Protein AF-A0A9R1WZG8-F1 (afdb_monomer_lite)

Secondary structure (DSSP, 8-state):
-----GGGGT--HHHHHHHHHHHHHH-GGGHHHHHHHHHT-SS--HHHHHHHHHHHTTSS--HHHHHHHHHHHHTTPPPPHHHHHHHHHHHHHHT-HHHHHHHHHHHHHTTGGGSHHHHHHHHHHHHHTT-GGG-

Organism: Lactuca sativa (NCBI:txid4236)

Radius of gyration: 17.38 Å; chains: 1; bounding box: 58×24×48 Å

Foldseek 3Di:
DDPDDPCPQVPPLQNQLVVLLVCCQVPVVCVVVSVVSNVPRPDRDLSSLVSSLVSVLVPPCLPVLVVSVVVCVVVVHQNDPVSLLSQLVSLLVVLDPVSLVVSVVSCVVNVVCVPPSNVVSNCSSCVSNVRNVVD

Structure (mmCIF, N/CA/C/O backbone):
data_AF-A0A9R1WZG8-F1
#
_entry.id   AF-A0A9R1WZG8-F1
#
loop_
_atom_site.group_PDB
_atom_site.id
_atom_site.type_symbol
_atom_site.label_atom_id
_atom_site.label_alt_id
_atom_site.label_comp_id
_atom_site.label_asym_id
_atom_site.label_entity_id
_atom_site.label_seq_id
_atom_site.pdbx_PDB_ins_code
_atom_site.Cartn_x
_atom_site.Cartn_y
_atom_site.Cartn_z
_atom_site.occupancy
_atom_site.B_iso_or_equiv
_atom_site.auth_seq_id
_atom_site.auth_comp_id
_atom_site.auth_asym_id
_atom_site.auth_atom_id
_atom_site.pdbx_PDB_model_num
ATOM 1 N N . MET A 1 1 ? 38.594 -4.268 -34.196 1.00 38.56 1 MET A N 1
ATOM 2 C CA . MET A 1 1 ? 38.274 -4.066 -32.765 1.00 38.56 1 MET A CA 1
ATOM 3 C C . MET A 1 1 ? 37.204 -2.985 -32.652 1.00 38.56 1 MET A C 1
ATOM 5 O O . MET A 1 1 ? 37.536 -1.809 -32.661 1.00 38.56 1 MET A O 1
ATOM 9 N N . TYR 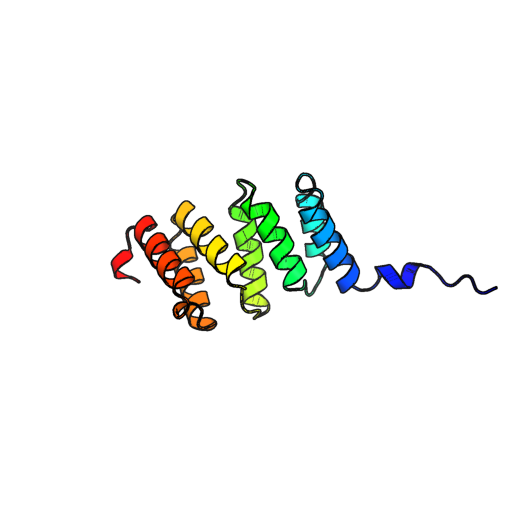A 1 2 ? 35.926 -3.367 -32.624 1.00 32.66 2 TYR A N 1
ATOM 10 C CA . TYR A 1 2 ? 34.820 -2.425 -32.423 1.00 32.66 2 TYR A CA 1
ATOM 11 C C . TYR A 1 2 ? 34.641 -2.174 -30.920 1.00 32.66 2 TYR A C 1
ATOM 13 O O . TYR A 1 2 ? 34.209 -3.063 -30.192 1.00 32.66 2 TYR A O 1
ATOM 21 N N . LYS A 1 3 ? 34.980 -0.968 -30.449 1.00 45.12 3 LYS A N 1
ATOM 22 C CA . LYS A 1 3 ? 34.511 -0.455 -29.155 1.00 45.12 3 LYS A CA 1
ATOM 23 C C . LYS A 1 3 ? 33.133 0.170 -29.380 1.00 45.12 3 LYS A C 1
ATOM 25 O O . LYS A 1 3 ? 33.037 1.340 -29.731 1.00 45.12 3 LYS A O 1
ATOM 30 N N . GLY A 1 4 ? 32.079 -0.635 -29.251 1.00 40.41 4 GLY A N 1
ATOM 31 C CA . GLY A 1 4 ? 30.710 -0.124 -29.164 1.00 40.41 4 GLY A CA 1
ATOM 32 C C . GLY A 1 4 ? 30.492 0.588 -27.821 1.00 40.41 4 GLY A C 1
ATOM 33 O O . GLY A 1 4 ? 31.113 0.197 -26.828 1.00 40.41 4 GLY A O 1
ATOM 34 N N . PRO A 1 5 ? 29.659 1.640 -27.762 1.00 43.19 5 PRO A N 1
ATOM 35 C CA . PRO A 1 5 ? 29.406 2.362 -26.525 1.00 43.19 5 PRO A CA 1
ATOM 36 C C . PRO A 1 5 ? 28.729 1.430 -25.512 1.00 43.19 5 PRO A C 1
ATOM 38 O O . PRO A 1 5 ? 27.703 0.816 -25.794 1.00 43.19 5 PRO A O 1
ATOM 41 N N . ILE A 1 6 ? 29.279 1.378 -24.299 1.00 53.56 6 ILE A N 1
ATOM 42 C CA . ILE A 1 6 ? 28.759 0.623 -23.141 1.00 53.56 6 ILE A CA 1
ATOM 43 C C . ILE A 1 6 ? 27.396 1.198 -22.667 1.00 53.56 6 ILE A C 1
ATOM 45 O O . ILE A 1 6 ? 26.757 0.679 -21.758 1.00 53.56 6 ILE A O 1
ATOM 49 N N . ASN A 1 7 ? 26.898 2.248 -23.330 1.00 44.50 7 ASN A N 1
ATOM 50 C CA . ASN A 1 7 ? 25.657 2.956 -23.014 1.00 44.50 7 ASN A CA 1
ATOM 51 C C . ASN A 1 7 ? 24.376 2.184 -23.379 1.00 44.50 7 ASN A C 1
ATOM 53 O O . ASN A 1 7 ? 23.290 2.606 -22.995 1.00 44.50 7 ASN A O 1
ATOM 57 N N . GLY A 1 8 ? 24.464 1.052 -24.087 1.00 43.84 8 GLY A N 1
ATOM 58 C CA . GLY A 1 8 ? 23.284 0.244 -24.426 1.00 43.84 8 GLY A CA 1
ATOM 59 C C . GLY A 1 8 ? 22.630 -0.447 -23.222 1.00 43.84 8 GLY A C 1
ATOM 60 O O . GLY A 1 8 ? 21.423 -0.665 -23.228 1.00 43.84 8 GLY A O 1
ATOM 61 N N . PHE A 1 9 ? 23.400 -0.747 -22.170 1.00 45.28 9 PHE A N 1
ATOM 62 C CA . PHE A 1 9 ? 22.908 -1.468 -20.988 1.00 45.28 9 PHE A CA 1
ATOM 63 C C . PHE A 1 9 ? 22.228 -0.573 -19.943 1.00 45.28 9 PHE A C 1
ATOM 65 O O . PHE A 1 9 ? 21.572 -1.091 -19.054 1.00 45.28 9 PHE A O 1
ATOM 72 N N . LEU A 1 10 ? 22.366 0.753 -20.013 1.00 44.50 10 LEU A N 1
ATOM 73 C CA . LEU A 1 10 ? 21.763 1.670 -19.030 1.00 44.50 10 LEU A CA 1
ATOM 74 C C . LEU A 1 10 ? 20.615 2.509 -19.605 1.00 44.50 10 LEU A C 1
ATOM 76 O O . LEU A 1 10 ? 19.954 3.220 -18.862 1.00 44.50 10 LEU A O 1
ATOM 80 N N . ASN A 1 11 ? 20.339 2.393 -20.907 1.00 46.41 11 ASN A N 1
ATOM 81 C CA . ASN A 1 11 ? 19.274 3.144 -21.581 1.00 46.41 11 ASN A CA 1
ATOM 82 C C . ASN A 1 11 ? 17.918 2.421 -21.601 1.00 46.41 11 ASN A C 1
ATOM 84 O O . ASN A 1 11 ? 16.959 2.928 -22.178 1.00 46.41 11 ASN A O 1
ATOM 88 N N . GLY A 1 12 ? 17.818 1.240 -20.988 1.00 54.84 12 GLY A N 1
ATOM 89 C CA . GLY A 1 12 ? 16.529 0.607 -20.746 1.00 54.84 12 GLY A CA 1
ATOM 90 C C . GLY A 1 12 ? 15.891 1.229 -19.501 1.00 54.84 12 GLY A C 1
ATOM 91 O O . GLY A 1 12 ? 16.482 1.065 -18.431 1.00 54.84 12 GLY A O 1
ATOM 92 N N . PRO A 1 13 ? 14.713 1.881 -19.575 1.00 59.12 13 PRO A N 1
ATOM 93 C CA . PRO A 1 13 ? 14.004 2.365 -18.381 1.00 59.12 13 PRO A CA 1
ATOM 94 C C . PRO A 1 13 ? 13.842 1.267 -17.310 1.00 59.12 13 PRO A C 1
ATOM 96 O O . PRO A 1 13 ? 13.948 1.537 -16.119 1.00 59.12 13 PRO A O 1
ATOM 99 N N . ASP A 1 14 ? 13.739 0.009 -17.746 1.00 69.88 14 ASP A N 1
ATOM 100 C CA . ASP A 1 14 ? 13.697 -1.200 -16.914 1.00 69.88 14 ASP A CA 1
ATOM 101 C C . ASP A 1 14 ? 14.996 -1.498 -16.129 1.00 69.88 14 ASP A C 1
ATOM 103 O O . ASP A 1 14 ? 14.953 -2.046 -15.031 1.00 69.88 14 ASP A O 1
ATOM 107 N N . LEU A 1 15 ? 16.178 -1.146 -16.647 1.00 74.19 15 LEU A N 1
ATOM 108 C CA . LEU A 1 15 ? 17.453 -1.407 -15.958 1.00 74.19 15 LEU A CA 1
ATOM 109 C C . LEU A 1 15 ? 17.763 -0.333 -14.915 1.00 74.19 15 LEU A C 1
ATOM 111 O O . LEU A 1 15 ? 18.269 -0.655 -13.838 1.00 74.19 15 LEU A O 1
ATOM 115 N N . VAL A 1 16 ? 17.412 0.922 -15.204 1.00 77.25 16 VAL A N 1
ATOM 116 C CA . VAL A 1 16 ? 17.522 2.027 -14.241 1.00 77.25 16 VAL A CA 1
ATOM 117 C C . VAL A 1 16 ? 16.570 1.803 -13.069 1.00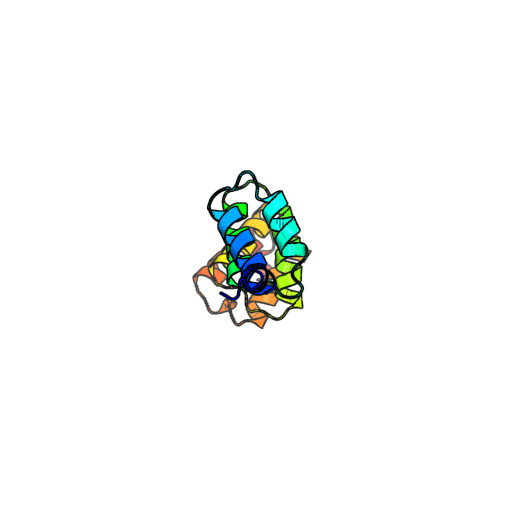 77.25 16 VAL A C 1
ATOM 119 O O . VAL A 1 16 ? 16.988 1.938 -11.917 1.00 77.25 16 VAL A O 1
ATOM 122 N N . SER A 1 17 ? 15.329 1.384 -13.339 1.00 75.56 17 SER A N 1
ATOM 123 C CA . SER A 1 17 ? 14.355 1.092 -12.287 1.00 75.56 17 SER A CA 1
ATOM 124 C C . SER A 1 17 ? 14.808 -0.076 -11.404 1.00 75.56 17 SER A C 1
ATOM 126 O O . SER A 1 17 ? 14.866 0.073 -10.182 1.00 75.56 17 SER A O 1
ATOM 128 N N . LYS A 1 18 ? 15.281 -1.180 -12.002 1.00 81.12 18 LYS A N 1
ATOM 129 C CA . LYS A 1 18 ? 15.826 -2.337 -11.266 1.00 81.12 18 LYS A CA 1
ATOM 130 C C . LYS A 1 18 ? 17.068 -2.000 -10.452 1.00 81.12 18 LYS A C 1
ATOM 132 O O . LYS A 1 18 ? 17.251 -2.528 -9.348 1.00 81.12 18 LYS A O 1
ATOM 137 N N . PHE A 1 19 ? 17.936 -1.138 -10.978 1.00 84.31 19 PHE A N 1
ATOM 138 C CA . PHE A 1 19 ? 19.099 -0.649 -10.246 1.00 84.31 19 PHE A CA 1
ATOM 139 C C . PHE A 1 19 ? 18.668 0.185 -9.036 1.00 84.31 19 PHE A C 1
ATOM 141 O O . PHE A 1 19 ? 19.110 -0.096 -7.923 1.00 84.31 19 PHE A O 1
ATOM 148 N N . ALA A 1 20 ? 17.757 1.142 -9.224 1.00 83.50 20 ALA A N 1
ATOM 149 C CA . ALA A 1 20 ? 17.219 1.969 -8.148 1.00 83.50 20 ALA A CA 1
ATOM 150 C C . ALA A 1 20 ? 16.510 1.125 -7.073 1.00 83.50 20 ALA A C 1
ATOM 152 O O . ALA A 1 20 ? 16.765 1.292 -5.881 1.00 83.50 20 ALA A O 1
ATOM 153 N N . ALA A 1 21 ? 15.705 0.144 -7.480 1.00 83.19 21 ALA A N 1
ATOM 154 C CA . ALA A 1 21 ? 15.061 -0.816 -6.589 1.00 83.19 21 ALA A CA 1
ATOM 155 C C . ALA A 1 21 ? 16.078 -1.632 -5.770 1.00 83.19 21 ALA A C 1
ATOM 157 O O . ALA A 1 21 ? 15.956 -1.771 -4.550 1.00 83.19 21 ALA A O 1
ATOM 158 N N . SER A 1 22 ? 17.134 -2.121 -6.425 1.00 85.00 22 SER A N 1
ATOM 159 C CA . SER A 1 22 ? 18.220 -2.861 -5.771 1.00 85.00 22 SER A CA 1
ATOM 160 C C . SER A 1 22 ? 19.011 -1.988 -4.794 1.00 85.00 22 SER A C 1
ATOM 162 O O . SER A 1 22 ? 19.391 -2.456 -3.718 1.00 85.00 22 SER A O 1
ATOM 164 N N . MET A 1 23 ? 19.250 -0.725 -5.151 1.00 85.88 23 MET A N 1
ATOM 165 C CA . MET A 1 23 ? 19.903 0.262 -4.293 1.00 85.88 23 MET A CA 1
ATOM 166 C C . MET A 1 23 ? 19.065 0.561 -3.054 1.00 85.88 23 MET A C 1
ATOM 168 O O . MET A 1 23 ? 19.613 0.524 -1.955 1.00 85.88 23 MET A O 1
ATOM 172 N N . ALA A 1 24 ? 17.752 0.754 -3.202 1.00 84.88 24 ALA A N 1
ATOM 173 C CA . ALA A 1 24 ? 16.849 0.962 -2.074 1.00 84.88 24 ALA A CA 1
ATOM 174 C C . ALA A 1 24 ? 16.931 -0.204 -1.074 1.00 84.88 24 ALA A C 1
ATOM 176 O O . ALA A 1 24 ? 17.049 0.011 0.132 1.00 84.88 24 ALA A O 1
ATOM 177 N N . LEU A 1 25 ? 16.933 -1.446 -1.572 1.00 84.12 25 LEU A N 1
ATOM 178 C CA . LEU A 1 25 ? 17.003 -2.642 -0.730 1.00 84.12 25 LEU A CA 1
ATOM 179 C C . LEU A 1 25 ? 18.348 -2.807 -0.009 1.00 84.12 25 LEU A C 1
ATOM 181 O O . LEU A 1 25 ? 18.363 -3.221 1.151 1.00 84.12 25 LEU A O 1
ATOM 185 N N . LYS A 1 26 ? 19.471 -2.536 -0.689 1.00 86.38 26 LYS A N 1
ATOM 186 C CA . LYS A 1 26 ? 20.827 -2.739 -0.141 1.00 86.38 26 LYS A CA 1
ATOM 187 C C . LYS A 1 26 ? 21.326 -1.561 0.694 1.00 86.38 26 LYS A C 1
ATOM 189 O O . LYS A 1 26 ? 22.117 -1.763 1.612 1.00 86.38 26 LYS A O 1
ATOM 194 N N . HIS A 1 27 ? 20.863 -0.352 0.386 1.00 85.62 27 HIS A N 1
ATOM 195 C CA . HIS A 1 27 ? 21.280 0.893 1.026 1.00 85.62 27 HIS A CA 1
ATOM 196 C C . HIS A 1 27 ? 20.062 1.752 1.421 1.00 85.62 27 HIS A C 1
ATOM 198 O O . HIS A 1 27 ? 19.863 2.829 0.852 1.00 85.62 27 HIS A O 1
ATOM 204 N N . PRO A 1 28 ? 19.255 1.316 2.414 1.00 80.06 28 PRO A N 1
ATOM 205 C CA . PRO A 1 28 ? 18.041 2.013 2.859 1.00 80.06 28 PRO A CA 1
ATOM 206 C C . PRO A 1 28 ? 18.235 3.490 3.222 1.00 80.06 28 PRO A C 1
ATOM 208 O O . PRO A 1 28 ? 17.323 4.293 3.052 1.00 80.06 28 PRO A O 1
ATOM 211 N N . GLN A 1 29 ? 19.429 3.863 3.689 1.00 83.12 29 GLN A N 1
ATOM 212 C CA . GLN A 1 29 ? 19.808 5.241 4.012 1.00 83.12 29 GLN A CA 1
ATOM 213 C C . GLN A 1 29 ? 19.740 6.197 2.810 1.00 83.12 29 GLN A C 1
ATOM 215 O O . GLN A 1 29 ? 19.622 7.401 2.996 1.00 83.12 29 GLN A O 1
ATOM 220 N N . ASN A 1 30 ? 19.784 5.662 1.586 1.00 82.38 30 ASN A N 1
ATOM 221 C CA . ASN A 1 30 ? 19.736 6.420 0.336 1.00 82.38 30 ASN A CA 1
ATOM 222 C C . ASN A 1 30 ? 18.400 6.216 -0.401 1.00 82.38 30 ASN A C 1
ATOM 224 O O . ASN A 1 30 ? 18.339 6.303 -1.633 1.00 82.38 30 ASN A O 1
ATOM 228 N N . ILE A 1 31 ? 17.323 5.904 0.329 1.00 82.94 31 ILE A N 1
ATOM 229 C CA . ILE A 1 31 ? 16.015 5.651 -0.283 1.00 82.94 31 ILE A CA 1
ATOM 230 C C . ILE A 1 31 ? 15.502 6.849 -1.082 1.00 82.94 31 ILE A C 1
ATOM 232 O O . ILE A 1 31 ? 14.967 6.654 -2.167 1.00 82.94 31 ILE A O 1
ATOM 236 N N . ASP A 1 32 ? 15.727 8.077 -0.615 1.00 82.19 32 ASP A N 1
ATOM 237 C CA . ASP A 1 32 ? 15.252 9.278 -1.309 1.00 82.19 32 ASP A CA 1
ATOM 238 C C . ASP A 1 32 ? 15.860 9.412 -2.709 1.00 82.19 32 ASP A C 1
ATOM 240 O O . ASP A 1 32 ? 15.155 9.732 -3.664 1.00 82.19 32 ASP A O 1
ATOM 244 N N . TYR A 1 33 ? 17.140 9.068 -2.856 1.00 82.56 33 TYR A N 1
ATOM 245 C CA . TYR A 1 33 ? 17.804 9.024 -4.156 1.00 82.56 33 TYR A CA 1
ATOM 246 C C . TYR A 1 33 ? 17.241 7.911 -5.053 1.00 82.56 33 TYR A C 1
ATOM 248 O O . TYR A 1 33 ? 17.012 8.111 -6.243 1.00 82.56 33 TYR A O 1
ATOM 256 N N . SER A 1 34 ? 16.957 6.742 -4.473 1.00 83.44 34 SER A N 1
ATOM 257 C CA . SER A 1 34 ? 16.352 5.621 -5.206 1.00 83.44 34 SER A CA 1
ATOM 258 C C . SER A 1 34 ? 14.938 5.959 -5.697 1.00 83.44 34 SER A C 1
ATOM 260 O O . SER A 1 34 ? 14.560 5.583 -6.803 1.00 83.44 34 SER A O 1
ATOM 262 N N . VAL A 1 35 ? 14.172 6.713 -4.904 1.00 80.69 35 VAL A N 1
ATOM 263 C CA . VAL A 1 35 ? 12.834 7.205 -5.267 1.00 80.69 35 VAL A CA 1
ATOM 264 C C . VAL A 1 35 ? 12.924 8.223 -6.394 1.00 80.69 35 VAL A C 1
ATOM 266 O O . VAL A 1 35 ? 12.188 8.092 -7.361 1.00 80.69 35 VAL A O 1
ATOM 269 N N . GLN A 1 36 ? 13.859 9.175 -6.327 1.00 82.38 36 GLN A N 1
ATOM 270 C CA . GLN A 1 36 ? 14.069 10.146 -7.407 1.00 82.38 36 GLN A CA 1
ATOM 271 C C . GLN A 1 36 ? 14.403 9.474 -8.743 1.00 82.38 36 GLN A C 1
ATOM 273 O O . GLN A 1 36 ? 13.899 9.894 -9.781 1.00 82.38 36 GLN A O 1
ATOM 278 N N . LEU A 1 37 ? 15.222 8.418 -8.730 1.00 81.12 37 LEU A N 1
ATOM 279 C CA . LEU A 1 37 ? 15.514 7.645 -9.939 1.00 81.12 37 LEU A CA 1
ATOM 280 C C . LEU A 1 37 ? 14.282 6.892 -10.456 1.00 81.12 37 LEU A C 1
ATOM 282 O O . LEU A 1 37 ? 14.068 6.825 -11.664 1.00 81.12 37 LEU A O 1
ATOM 286 N N . LEU A 1 38 ? 13.452 6.352 -9.561 1.00 77.12 38 LEU A N 1
ATOM 287 C CA . LEU A 1 38 ? 12.208 5.681 -9.944 1.00 77.12 38 LEU A CA 1
ATOM 288 C C . LEU A 1 38 ? 11.123 6.652 -10.424 1.00 77.12 38 LEU A C 1
ATOM 290 O O . LEU A 1 38 ? 10.336 6.279 -11.288 1.00 77.12 38 LEU A O 1
ATOM 294 N N . ASP A 1 39 ? 11.103 7.890 -9.929 1.00 76.06 39 ASP A N 1
ATOM 295 C CA . ASP A 1 39 ? 10.190 8.952 -10.374 1.00 76.06 39 ASP A CA 1
ATOM 296 C C . ASP A 1 39 ? 10.439 9.364 -11.832 1.00 76.06 39 ASP A C 1
ATOM 298 O O . ASP A 1 39 ? 9.526 9.835 -12.506 1.00 76.06 39 ASP A O 1
ATOM 302 N N . GLN A 1 40 ? 11.659 9.163 -12.335 1.00 78.00 40 GLN A N 1
ATOM 303 C CA . GLN A 1 40 ? 12.005 9.390 -13.741 1.00 78.00 40 GLN A CA 1
ATOM 304 C C . GLN A 1 40 ? 11.556 8.240 -14.656 1.00 78.00 40 GLN A C 1
ATOM 306 O O . GLN A 1 40 ? 11.649 8.354 -15.877 1.00 78.00 40 GLN A O 1
ATOM 311 N N . CYS A 1 41 ? 11.076 7.129 -14.088 1.00 72.38 41 CYS A N 1
ATOM 312 C CA . CYS A 1 41 ? 10.624 5.972 -14.843 1.00 72.38 41 CYS A CA 1
ATOM 313 C C . CYS A 1 41 ? 9.123 6.086 -15.132 1.00 72.38 41 CYS A C 1
ATOM 315 O O . CYS A 1 41 ? 8.300 6.092 -14.220 1.00 72.38 41 CYS A O 1
ATOM 317 N N . GLU A 1 42 ? 8.761 6.137 -16.414 1.00 68.44 42 GLU A N 1
ATOM 318 C CA . GLU A 1 42 ? 7.372 6.329 -16.852 1.00 68.44 42 GLU A CA 1
ATOM 319 C C . GLU A 1 42 ? 6.458 5.158 -16.439 1.00 68.44 42 GLU A C 1
ATOM 321 O O . GLU A 1 42 ? 5.284 5.361 -16.144 1.00 68.44 42 GLU A O 1
ATOM 326 N N . ASN A 1 43 ? 7.014 3.942 -16.343 1.00 67.56 43 ASN A N 1
ATOM 327 C CA . ASN A 1 43 ? 6.318 2.729 -15.904 1.00 67.56 43 ASN A CA 1
ATOM 328 C C 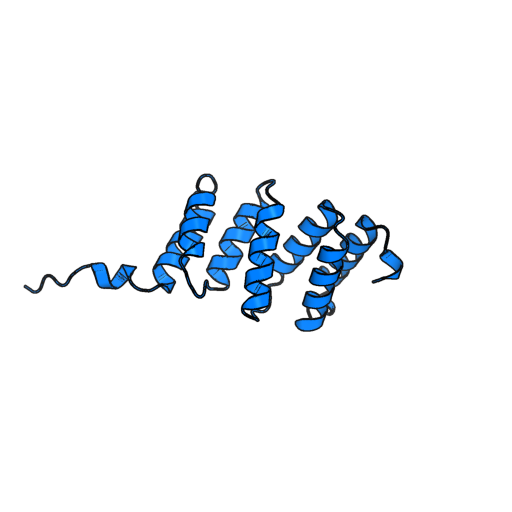. ASN A 1 43 ? 7.226 1.856 -15.016 1.00 67.56 43 ASN A C 1
ATOM 330 O O . ASN A 1 43 ? 7.871 0.936 -15.524 1.00 67.56 43 ASN A O 1
ATOM 334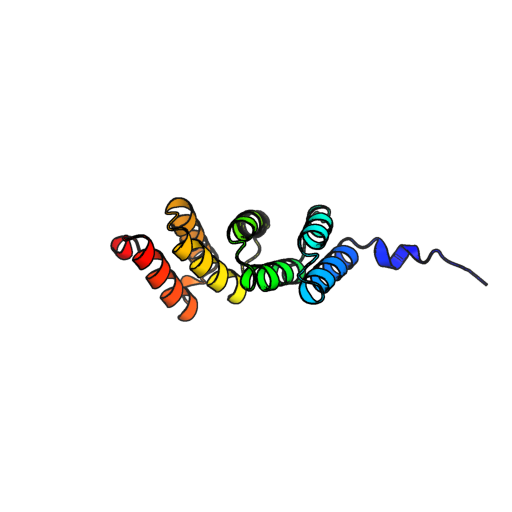 N N . PRO A 1 44 ? 7.331 2.126 -13.703 1.00 71.31 44 PRO A N 1
ATOM 335 C CA . PRO A 1 44 ? 8.075 1.262 -12.790 1.00 71.31 44 PRO A CA 1
ATOM 336 C C . PRO A 1 44 ? 7.410 -0.118 -12.687 1.00 71.31 44 PRO A C 1
ATOM 338 O O . PRO A 1 44 ? 6.182 -0.228 -12.635 1.00 71.31 44 PRO A O 1
ATOM 341 N N . SER A 1 45 ? 8.214 -1.182 -12.637 1.00 75.69 45 SER A N 1
ATOM 342 C CA . SER A 1 45 ? 7.693 -2.546 -12.519 1.00 75.69 45 SER A CA 1
ATOM 343 C C . SER A 1 45 ? 7.149 -2.819 -11.114 1.00 75.69 45 SER A C 1
ATOM 345 O O . SER A 1 45 ? 7.537 -2.172 -10.142 1.00 75.69 45 SER A O 1
ATOM 347 N N . VAL A 1 46 ? 6.309 -3.851 -10.969 1.00 71.25 46 VAL A N 1
ATOM 348 C CA . VAL A 1 46 ? 5.833 -4.322 -9.652 1.00 71.25 46 VAL A CA 1
ATOM 349 C C . VAL A 1 46 ? 7.002 -4.648 -8.713 1.00 71.25 46 VAL A C 1
ATOM 351 O O . VAL A 1 46 ? 6.929 -4.375 -7.519 1.00 71.25 46 VAL A O 1
ATOM 354 N N . PHE A 1 47 ? 8.115 -5.169 -9.239 1.00 78.12 47 PHE A N 1
ATOM 355 C CA . PHE A 1 47 ? 9.317 -5.432 -8.445 1.00 78.12 47 PHE A CA 1
ATOM 356 C C . PHE A 1 47 ? 9.943 -4.147 -7.889 1.00 78.12 47 PHE A C 1
ATOM 358 O O . PHE A 1 47 ? 10.285 -4.086 -6.703 1.00 78.12 47 PHE A O 1
ATOM 365 N N . ASP A 1 48 ? 10.079 -3.122 -8.731 1.00 77.56 48 ASP A N 1
ATOM 366 C CA . ASP A 1 48 ? 10.659 -1.836 -8.329 1.00 77.56 48 ASP A CA 1
ATOM 367 C C . ASP A 1 48 ? 9.812 -1.185 -7.250 1.00 77.56 48 ASP A C 1
ATOM 369 O O . ASP A 1 48 ? 10.295 -0.706 -6.220 1.00 77.56 48 ASP A O 1
ATOM 373 N N . LEU A 1 49 ? 8.512 -1.279 -7.487 1.00 75.31 49 LEU A N 1
ATOM 374 C CA . LEU A 1 49 ? 7.482 -0.838 -6.600 1.00 75.31 49 LEU A CA 1
ATOM 375 C C . LEU A 1 49 ? 7.628 -1.542 -5.222 1.00 75.31 49 LEU A C 1
ATOM 377 O O . LEU A 1 49 ? 7.855 -0.893 -4.194 1.00 75.31 49 LEU A O 1
ATOM 381 N N . ASN A 1 50 ? 7.566 -2.870 -5.188 1.00 76.12 50 ASN A N 1
ATOM 382 C CA . ASN A 1 50 ? 7.664 -3.671 -3.963 1.00 76.12 50 ASN A CA 1
ATOM 383 C C . ASN A 1 50 ? 8.958 -3.443 -3.179 1.00 76.12 50 ASN A C 1
ATOM 385 O O . ASN A 1 50 ? 8.971 -3.519 -1.947 1.00 76.12 50 ASN A O 1
ATOM 389 N N . SER A 1 51 ? 10.045 -3.140 -3.885 1.00 80.00 51 SER A N 1
ATOM 390 C CA . SER A 1 51 ? 11.340 -2.858 -3.277 1.00 80.00 51 SER A CA 1
ATOM 391 C C . SER A 1 51 ? 11.293 -1.602 -2.404 1.00 80.00 51 SER A C 1
ATOM 393 O O . SER A 1 51 ? 11.740 -1.652 -1.257 1.00 80.00 51 SER A O 1
ATOM 395 N N . LEU A 1 52 ? 10.679 -0.513 -2.884 1.00 77.69 52 LEU A N 1
ATOM 396 C CA . LEU A 1 52 ? 10.501 0.711 -2.094 1.00 77.69 52 LEU A CA 1
ATOM 397 C C . LEU A 1 52 ? 9.615 0.478 -0.873 1.00 77.69 52 LEU A C 1
ATOM 399 O O . LEU A 1 52 ? 9.967 0.877 0.235 1.00 77.69 52 LEU A O 1
ATOM 403 N N . ILE A 1 53 ? 8.496 -0.222 -1.056 1.00 75.50 53 ILE A N 1
ATOM 404 C CA . ILE A 1 53 ? 7.580 -0.567 0.036 1.00 75.50 53 ILE A CA 1
ATOM 405 C C . ILE A 1 53 ? 8.298 -1.352 1.125 1.00 75.50 53 ILE A C 1
ATOM 407 O O . ILE A 1 53 ? 8.127 -1.078 2.309 1.00 75.50 53 ILE A O 1
ATOM 411 N N . ARG A 1 54 ? 9.132 -2.322 0.746 1.00 77.06 54 ARG A N 1
ATOM 412 C CA . ARG A 1 54 ? 9.876 -3.135 1.708 1.00 77.06 54 ARG A CA 1
ATOM 413 C C . ARG A 1 54 ? 10.837 -2.298 2.543 1.00 77.06 54 ARG A C 1
ATOM 415 O O . ARG A 1 54 ? 11.028 -2.599 3.719 1.00 77.06 54 ARG A O 1
ATOM 422 N N . VAL A 1 55 ? 11.411 -1.250 1.969 1.00 79.06 55 VAL A N 1
ATOM 423 C CA . VAL A 1 55 ? 12.275 -0.329 2.708 1.00 79.06 55 VAL A CA 1
ATOM 424 C C . VAL A 1 55 ? 11.447 0.611 3.585 1.00 79.06 55 VAL A C 1
ATOM 426 O O . VAL A 1 55 ? 11.738 0.716 4.774 1.00 79.06 55 VAL A O 1
ATOM 429 N N . TYR A 1 56 ? 10.366 1.195 3.058 1.00 76.00 56 TYR A N 1
ATOM 430 C CA . TYR A 1 56 ? 9.458 2.046 3.838 1.00 76.00 56 TYR A CA 1
ATOM 431 C C . TYR A 1 56 ? 8.757 1.299 4.971 1.00 76.00 56 TYR A C 1
ATOM 433 O O . TYR A 1 56 ? 8.521 1.868 6.024 1.00 76.00 56 TYR A O 1
ATOM 441 N N . SER A 1 57 ? 8.510 -0.003 4.820 1.00 68.88 57 SER A N 1
ATOM 442 C CA . SER A 1 57 ? 7.968 -0.854 5.888 1.00 68.88 57 SER A CA 1
ATOM 443 C C . SER A 1 57 ? 8.873 -1.032 7.089 1.00 68.88 57 SER A C 1
ATOM 445 O O . SER A 1 57 ? 8.410 -1.413 8.163 1.00 68.88 57 SER A O 1
ATOM 447 N N . LYS A 1 58 ? 10.156 -0.724 6.914 1.00 72.00 58 LYS A N 1
ATOM 448 C CA . LYS A 1 58 ? 11.157 -0.721 7.972 1.00 72.00 58 LYS A CA 1
ATOM 449 C C . LYS A 1 58 ? 11.503 0.692 8.439 1.00 72.00 58 LYS A C 1
ATOM 451 O O . LYS A 1 58 ? 12.264 0.821 9.393 1.00 72.00 58 LYS A O 1
ATOM 456 N N . SER A 1 59 ? 10.973 1.730 7.789 1.00 68.94 59 SER A N 1
ATOM 457 C CA . SER A 1 59 ? 11.127 3.122 8.202 1.00 68.94 59 SER A CA 1
ATOM 458 C C . SER A 1 59 ? 9.824 3.644 8.814 1.00 68.94 59 SER A C 1
ATOM 460 O O . SER A 1 59 ? 8.749 3.084 8.631 1.00 68.94 59 SER A O 1
ATOM 462 N N . SER A 1 60 ? 9.897 4.740 9.561 1.00 64.88 60 SER A N 1
ATOM 463 C CA . SER A 1 60 ? 8.728 5.417 10.138 1.00 64.88 60 SER A CA 1
ATOM 464 C C . SER A 1 60 ? 7.980 6.306 9.127 1.00 64.88 60 SER A C 1
ATOM 466 O O . SER A 1 60 ? 7.220 7.187 9.518 1.00 64.88 60 SER A O 1
ATOM 468 N N . THR A 1 61 ? 8.215 6.134 7.821 1.00 66.06 61 THR A N 1
ATOM 469 C CA . THR A 1 61 ? 7.794 7.092 6.785 1.00 66.06 61 THR A CA 1
ATOM 470 C C . THR A 1 61 ? 6.507 6.644 6.094 1.00 66.06 61 THR A C 1
ATOM 472 O O . THR A 1 61 ? 6.513 6.218 4.940 1.00 66.06 61 THR A O 1
ATOM 475 N N . THR A 1 62 ? 5.390 6.745 6.812 1.00 67.38 62 THR A N 1
ATOM 476 C CA . THR A 1 62 ? 4.081 6.262 6.348 1.00 67.38 62 THR A CA 1
ATOM 477 C C . THR A 1 62 ? 3.559 7.023 5.116 1.00 67.38 62 THR A C 1
ATOM 479 O O . THR A 1 62 ? 2.924 6.441 4.243 1.00 67.38 62 THR A O 1
ATOM 482 N N . GLU A 1 63 ? 3.887 8.312 4.986 1.00 71.00 63 GLU A N 1
ATOM 483 C CA . GLU A 1 63 ? 3.340 9.201 3.948 1.00 71.00 63 GLU A CA 1
ATOM 484 C C . GLU A 1 63 ? 3.724 8.810 2.511 1.00 71.00 63 GLU A C 1
ATOM 486 O O . GLU A 1 63 ? 2.885 8.815 1.608 1.00 71.00 63 GLU A O 1
ATOM 491 N N . LYS A 1 64 ? 4.980 8.403 2.286 1.00 70.75 64 LYS A N 1
ATOM 492 C CA . LYS A 1 64 ? 5.492 8.099 0.934 1.00 70.75 64 LYS A CA 1
ATOM 493 C C . LYS A 1 64 ? 4.852 6.853 0.313 1.00 70.75 64 LYS A C 1
ATOM 495 O O . LYS A 1 64 ? 4.827 6.699 -0.908 1.00 70.75 64 LYS A O 1
ATOM 500 N N . ILE A 1 65 ? 4.279 5.982 1.140 1.00 72.12 65 ILE A N 1
ATOM 501 C CA . ILE A 1 65 ? 3.555 4.782 0.702 1.00 72.12 65 ILE A CA 1
ATOM 502 C C . ILE A 1 65 ? 2.246 5.157 0.006 1.00 72.12 65 ILE A C 1
ATOM 504 O O . ILE A 1 65 ? 1.795 4.439 -0.886 1.00 72.12 65 ILE A O 1
ATOM 508 N N . PHE A 1 66 ? 1.643 6.294 0.350 1.00 74.12 66 PHE A N 1
ATOM 509 C CA . PHE A 1 66 ? 0.395 6.725 -0.276 1.00 74.12 66 PHE A CA 1
ATOM 510 C C . PHE A 1 66 ? 0.607 7.266 -1.672 1.00 74.12 66 PHE A C 1
ATOM 512 O O . PHE A 1 66 ? -0.156 6.933 -2.580 1.00 74.12 66 PHE A O 1
ATOM 519 N N . ASP A 1 67 ? 1.650 8.067 -1.864 1.00 74.81 67 ASP A N 1
ATOM 520 C CA . ASP A 1 67 ? 2.013 8.558 -3.192 1.00 74.81 67 ASP A CA 1
ATOM 521 C C . ASP A 1 67 ? 2.314 7.398 -4.123 1.00 74.81 67 ASP A C 1
ATOM 523 O O . ASP A 1 67 ? 1.867 7.357 -5.269 1.00 74.81 67 ASP A O 1
ATOM 527 N N . PHE A 1 68 ? 2.988 6.398 -3.580 1.00 70.69 68 PHE A N 1
ATOM 528 C CA . PHE A 1 68 ? 3.239 5.159 -4.264 1.00 70.69 68 PHE A CA 1
ATOM 529 C C . PHE A 1 68 ? 1.952 4.385 -4.599 1.00 70.69 68 PHE A C 1
ATOM 531 O O . PHE A 1 68 ? 1.746 3.976 -5.743 1.00 70.69 68 PHE A O 1
ATOM 538 N N . TYR A 1 69 ? 1.059 4.193 -3.627 1.00 75.75 69 TYR A N 1
ATOM 539 C CA . TYR A 1 69 ? -0.208 3.493 -3.833 1.00 75.75 69 TYR A CA 1
ATOM 540 C C . TYR A 1 69 ? -1.051 4.159 -4.916 1.00 75.75 69 TYR A C 1
ATOM 542 O O . TYR A 1 69 ? -1.554 3.480 -5.810 1.00 75.75 69 TYR A O 1
ATOM 550 N N . LYS A 1 70 ? -1.131 5.494 -4.904 1.00 77.62 70 LYS A N 1
ATOM 551 C CA . LYS A 1 70 ? -1.817 6.269 -5.945 1.00 77.62 70 LYS A CA 1
ATOM 552 C C . LYS A 1 70 ? -1.266 5.949 -7.338 1.00 77.62 70 LYS A C 1
ATOM 554 O O . LYS A 1 70 ? -2.045 5.860 -8.283 1.00 77.62 70 LYS A O 1
ATOM 559 N N . ARG A 1 71 ? 0.048 5.745 -7.489 1.00 73.25 71 ARG A N 1
ATOM 560 C CA . ARG A 1 71 ? 0.668 5.358 -8.773 1.00 73.25 71 ARG A CA 1
ATOM 561 C C . ARG A 1 71 ? 0.347 3.914 -9.165 1.00 73.25 71 ARG A C 1
ATOM 563 O O . ARG A 1 71 ? 0.030 3.659 -10.326 1.00 73.25 71 ARG A O 1
ATOM 570 N N . SER A 1 72 ? 0.365 2.986 -8.208 1.00 69.94 72 SER A N 1
ATOM 571 C CA . SER A 1 72 ? -0.026 1.588 -8.445 1.00 69.94 72 SER A CA 1
ATOM 572 C C . SER A 1 72 ? -1.485 1.486 -8.918 1.00 69.94 72 SER A C 1
ATOM 574 O O . SER A 1 72 ? -1.776 0.877 -9.947 1.00 69.94 72 SER A O 1
ATOM 576 N N . VAL A 1 73 ? -2.397 2.212 -8.260 1.00 73.38 73 VAL A N 1
ATOM 577 C CA . VAL A 1 73 ? -3.809 2.288 -8.664 1.00 73.38 73 VAL A CA 1
ATOM 578 C C . VAL A 1 73 ? -3.972 2.933 -10.044 1.00 73.38 73 VAL A C 1
ATOM 580 O O . VAL A 1 73 ? -4.715 2.400 -10.867 1.00 73.38 73 VAL A O 1
ATOM 583 N N . LYS A 1 74 ? -3.264 4.039 -10.331 1.00 76.25 74 LYS A N 1
ATOM 584 C CA . LYS A 1 74 ? -3.300 4.719 -11.644 1.00 76.25 74 LYS A CA 1
ATOM 585 C C . LYS A 1 74 ? -2.827 3.832 -12.793 1.00 76.25 74 LYS A C 1
ATOM 587 O O . LYS A 1 74 ? -3.367 3.927 -13.888 1.00 76.25 74 LYS A O 1
ATOM 592 N N . SER A 1 75 ? -1.842 2.975 -12.543 1.00 72.00 75 SER A N 1
ATOM 593 C CA . SER A 1 75 ? -1.307 2.053 -13.548 1.00 72.00 75 SER A CA 1
ATOM 594 C C . SER A 1 75 ? -2.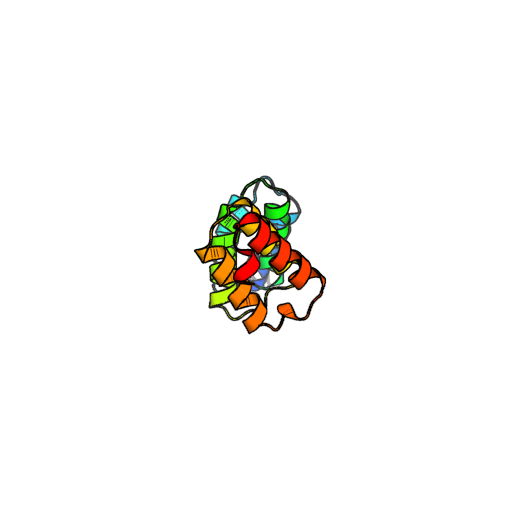116 0.753 -13.678 1.00 72.00 75 SER A C 1
ATOM 596 O O . SER A 1 75 ? -1.730 -0.122 -14.444 1.00 72.00 75 SER A O 1
ATOM 598 N N . ASN A 1 76 ? -3.248 0.622 -12.966 1.00 72.62 76 ASN A N 1
ATOM 599 C CA . ASN A 1 76 ? -4.099 -0.577 -12.936 1.00 72.62 76 ASN A CA 1
ATOM 600 C C . ASN A 1 76 ? -3.352 -1.875 -12.582 1.00 72.62 76 ASN A C 1
ATOM 602 O O . ASN A 1 76 ? -3.821 -2.973 -12.888 1.00 72.62 76 ASN A O 1
ATOM 606 N N . HIS A 1 77 ? -2.216 -1.767 -11.893 1.00 72.19 77 HIS A N 1
ATOM 607 C CA . HIS A 1 77 ? -1.515 -2.934 -11.388 1.00 72.19 77 HIS A CA 1
ATOM 608 C C . HIS A 1 77 ? -2.198 -3.434 -10.118 1.00 72.19 77 HIS A C 1
ATOM 610 O O . HIS A 1 77 ? -2.512 -2.660 -9.209 1.00 72.19 77 HIS A O 1
ATOM 616 N N . LYS A 1 78 ? -2.425 -4.749 -10.057 1.00 77.75 78 LYS A N 1
ATOM 617 C CA . LYS A 1 78 ? -2.875 -5.416 -8.837 1.00 77.75 78 LYS A CA 1
ATOM 618 C C . LYS A 1 78 ? -1.763 -5.302 -7.784 1.00 77.75 78 LYS A C 1
ATOM 620 O O . LYS A 1 78 ? -0.654 -5.770 -8.054 1.00 77.75 78 LYS A O 1
ATOM 625 N N . PRO A 1 79 ? -2.032 -4.717 -6.603 1.00 75.81 79 PRO A N 1
ATOM 626 C CA . PRO A 1 79 ? -1.106 -4.790 -5.485 1.00 75.81 79 PRO A CA 1
ATOM 627 C C . PRO A 1 79 ? -0.857 -6.251 -5.125 1.00 75.81 79 PRO A C 1
ATOM 629 O O . PRO A 1 79 ? -1.800 -7.046 -5.092 1.00 75.81 79 PRO A O 1
ATOM 632 N N . ASP A 1 80 ? 0.392 -6.612 -4.846 1.00 76.44 80 ASP A N 1
ATOM 633 C CA . ASP A 1 80 ? 0.650 -7.919 -4.257 1.00 76.44 80 ASP A CA 1
ATOM 634 C C . ASP A 1 80 ? 0.180 -7.958 -2.791 1.00 76.44 80 ASP A C 1
ATOM 636 O O . ASP A 1 80 ? -0.097 -6.927 -2.166 1.00 76.44 80 ASP A O 1
ATOM 640 N N . ASN A 1 81 ? 0.077 -9.161 -2.225 1.00 76.94 81 ASN A N 1
ATOM 641 C CA . ASN A 1 81 ? -0.422 -9.335 -0.859 1.00 76.94 81 ASN A CA 1
ATOM 642 C C . ASN A 1 81 ? 0.468 -8.633 0.183 1.00 76.94 81 ASN A C 1
ATOM 644 O O . ASN A 1 81 ? -0.034 -8.182 1.214 1.00 76.94 81 ASN A O 1
ATOM 648 N N . TYR A 1 82 ? 1.775 -8.513 -0.076 1.00 75.56 82 TYR A N 1
ATOM 649 C CA . TYR A 1 82 ? 2.714 -7.847 0.827 1.00 75.56 82 TYR A CA 1
ATOM 650 C C . TYR A 1 82 ? 2.450 -6.339 0.888 1.00 75.56 82 TYR A C 1
ATOM 652 O O . TYR A 1 82 ? 2.259 -5.781 1.970 1.00 75.56 82 TYR A O 1
ATOM 660 N N . LEU A 1 83 ? 2.374 -5.694 -0.275 1.00 76.38 83 LEU A N 1
ATOM 661 C CA . LEU A 1 83 ? 2.008 -4.297 -0.450 1.00 76.38 83 LEU A CA 1
ATOM 662 C C . LEU A 1 83 ? 0.643 -4.021 0.165 1.00 76.38 83 LEU A C 1
ATOM 664 O O . LEU A 1 83 ? 0.493 -3.062 0.918 1.00 76.38 83 LEU A O 1
ATOM 668 N N . PHE A 1 84 ? -0.340 -4.871 -0.114 1.00 83.00 84 PHE A N 1
ATOM 669 C CA . PHE A 1 84 ? -1.690 -4.676 0.387 1.00 83.00 84 PHE A CA 1
ATOM 670 C C . PHE A 1 84 ? -1.766 -4.755 1.919 1.00 83.00 84 PHE A C 1
ATOM 672 O O . PHE A 1 84 ? -2.319 -3.862 2.561 1.00 83.00 84 PHE A O 1
ATOM 679 N N . THR A 1 85 ? -1.124 -5.759 2.522 1.00 83.38 85 THR A N 1
ATOM 680 C CA . THR A 1 85 ? -1.039 -5.896 3.987 1.00 83.38 85 THR A CA 1
ATOM 681 C C . THR A 1 85 ? -0.358 -4.684 4.614 1.00 83.38 85 THR A C 1
ATOM 683 O O . THR A 1 85 ? -0.786 -4.162 5.646 1.00 83.38 85 THR A O 1
ATOM 686 N N . PHE A 1 86 ? 0.712 -4.212 3.979 1.00 80.62 86 PHE A N 1
ATOM 687 C CA . PHE A 1 86 ? 1.442 -3.063 4.468 1.00 80.62 86 PHE A CA 1
ATOM 688 C C . PHE A 1 86 ? 0.634 -1.762 4.354 1.00 80.62 86 PHE A C 1
ATOM 690 O O . PHE A 1 86 ? 0.596 -0.995 5.313 1.00 80.62 86 PHE A O 1
ATOM 697 N N . LEU A 1 87 ? -0.094 -1.558 3.251 1.00 83.25 87 LEU A N 1
ATOM 698 C CA . LEU A 1 87 ? -1.013 -0.430 3.071 1.00 83.25 87 LEU A CA 1
ATOM 699 C C . LEU A 1 87 ? -2.079 -0.380 4.152 1.00 83.25 87 LEU A C 1
ATOM 701 O O . LEU A 1 87 ? -2.290 0.674 4.747 1.00 83.25 87 LEU A O 1
ATOM 705 N N . ILE A 1 88 ? -2.722 -1.512 4.428 1.00 86.75 88 ILE A N 1
ATOM 706 C CA . ILE A 1 88 ? -3.712 -1.624 5.498 1.00 86.75 88 ILE A CA 1
ATOM 707 C C . ILE A 1 88 ? -3.101 -1.174 6.826 1.00 86.75 88 ILE A C 1
ATOM 709 O O . ILE A 1 88 ? -3.663 -0.309 7.495 1.00 86.75 88 ILE A O 1
ATOM 713 N N . LYS A 1 89 ? -1.932 -1.717 7.191 1.00 84.56 89 LYS A N 1
ATOM 714 C CA . LYS A 1 89 ? -1.263 -1.393 8.457 1.00 84.56 89 LYS A CA 1
ATOM 715 C C . LYS A 1 89 ? -0.920 0.094 8.558 1.00 84.56 89 LYS A C 1
ATOM 717 O O . LYS A 1 89 ? -1.202 0.720 9.575 1.00 84.56 89 LYS A O 1
ATOM 722 N N . SER A 1 90 ? -0.333 0.656 7.506 1.00 82.06 90 SER A N 1
ATOM 723 C CA . SER A 1 90 ? 0.018 2.074 7.423 1.00 82.06 90 SER A CA 1
ATOM 724 C C . SER A 1 90 ? -1.207 2.982 7.520 1.00 82.06 90 SER A C 1
ATOM 726 O O . SER A 1 90 ? -1.162 4.004 8.196 1.00 82.06 90 SER A O 1
ATOM 728 N N . THR A 1 91 ? -2.316 2.596 6.893 1.00 83.50 91 THR A N 1
ATOM 729 C CA . THR A 1 91 ? -3.565 3.366 6.945 1.00 83.50 91 THR A CA 1
ATOM 730 C C . THR A 1 91 ? -4.201 3.320 8.322 1.00 83.50 91 THR A C 1
ATOM 732 O O . THR A 1 91 ? -4.619 4.352 8.839 1.00 83.50 91 THR A O 1
ATOM 735 N N . ALA A 1 92 ? -4.234 2.133 8.930 1.00 86.19 92 ALA A N 1
ATOM 736 C CA . ALA A 1 92 ? -4.776 1.931 10.264 1.00 86.19 92 ALA A CA 1
ATOM 737 C C . ALA A 1 92 ? -4.052 2.816 11.293 1.00 86.19 92 ALA A C 1
ATOM 739 O O . ALA A 1 92 ? -4.697 3.428 12.132 1.00 86.19 92 ALA A O 1
ATOM 740 N N . GLN A 1 93 ? -2.729 2.975 11.161 1.00 83.56 93 GLN A N 1
ATOM 741 C CA . GLN A 1 93 ? -1.931 3.858 12.021 1.00 83.56 93 GLN A CA 1
ATOM 742 C C . GLN A 1 93 ? -2.241 5.351 11.860 1.00 83.56 93 GLN A C 1
ATOM 744 O O . GLN A 1 93 ? -2.052 6.109 12.807 1.00 83.56 93 GLN A O 1
ATOM 749 N N . LEU A 1 94 ? -2.670 5.792 10.676 1.00 79.62 94 LEU A N 1
ATOM 750 C CA . LEU A 1 94 ? -3.010 7.199 10.441 1.00 79.62 94 LEU A CA 1
ATOM 751 C C . LEU A 1 94 ? -4.456 7.533 10.764 1.00 79.62 94 LEU A C 1
ATOM 753 O O . LEU A 1 94 ? -4.777 8.707 10.924 1.00 79.62 94 LEU A O 1
ATOM 757 N N . VAL A 1 95 ? -5.321 6.518 10.832 1.00 82.75 95 VAL A N 1
ATOM 758 C CA . VAL A 1 95 ? -6.751 6.689 11.111 1.00 82.75 95 VAL A CA 1
ATOM 759 C C . VAL A 1 95 ? -7.429 7.606 10.066 1.00 82.75 95 VAL A C 1
ATOM 761 O O . VAL A 1 95 ? -8.447 8.248 10.319 1.00 82.75 95 VAL A O 1
ATOM 764 N N . ASP A 1 96 ? -6.886 7.661 8.842 1.00 83.88 96 ASP A N 1
ATOM 765 C CA . ASP A 1 96 ? -7.467 8.422 7.731 1.00 83.88 96 ASP A CA 1
ATOM 766 C C . ASP A 1 96 ? -8.589 7.615 7.066 1.00 83.88 96 ASP A C 1
ATOM 768 O O . ASP A 1 96 ? -8.347 6.652 6.332 1.00 83.88 96 ASP A O 1
ATOM 772 N N . LYS A 1 97 ? -9.835 8.043 7.295 1.00 85.50 97 LYS A N 1
ATOM 773 C CA . LYS A 1 97 ? -11.035 7.387 6.759 1.00 85.50 97 LYS A CA 1
ATOM 774 C C . LYS A 1 97 ? -11.107 7.388 5.237 1.00 85.50 97 LYS A C 1
ATOM 776 O O . LYS A 1 97 ? -11.486 6.378 4.651 1.00 85.50 97 LYS A O 1
ATOM 781 N N . ASN A 1 98 ? -10.750 8.495 4.588 1.00 86.62 98 ASN A N 1
ATOM 782 C CA . ASN A 1 98 ? -10.814 8.576 3.128 1.00 86.62 98 ASN A CA 1
ATOM 783 C C . ASN A 1 98 ? -9.833 7.582 2.511 1.00 86.62 98 ASN A C 1
ATOM 785 O O . ASN A 1 98 ? -10.145 6.911 1.524 1.00 86.62 98 ASN A O 1
ATOM 789 N N . PHE A 1 99 ? -8.657 7.461 3.125 1.00 83.62 99 PHE A N 1
ATOM 790 C CA . PHE A 1 99 ? -7.662 6.508 2.677 1.00 83.62 99 PHE A CA 1
ATOM 791 C C . PHE A 1 99 ? -8.060 5.060 2.992 1.00 83.62 99 PHE A C 1
ATOM 793 O O . PHE A 1 99 ? -7.931 4.196 2.125 1.00 83.62 99 PHE A O 1
ATOM 800 N N . GLY A 1 100 ? -8.631 4.799 4.171 1.00 89.00 100 GLY A N 1
ATOM 801 C CA . GLY A 1 100 ? -9.153 3.481 4.541 1.00 89.00 100 GLY A CA 1
ATOM 802 C C . GLY A 1 100 ? -10.202 2.965 3.557 1.00 89.00 100 GLY A C 1
ATOM 803 O O . GLY A 1 100 ? -10.098 1.836 3.077 1.00 89.00 100 GLY A O 1
ATOM 804 N N . LEU A 1 101 ? -11.146 3.826 3.165 1.00 91.25 101 LEU A N 1
ATOM 805 C CA . LEU A 1 101 ? -12.148 3.508 2.143 1.00 91.25 101 LEU A CA 1
ATOM 806 C C . LEU A 1 101 ? -11.514 3.247 0.772 1.00 91.25 101 LEU A C 1
ATOM 808 O O . LEU A 1 101 ? -11.917 2.318 0.074 1.00 91.25 101 LEU A O 1
ATOM 812 N N . ALA A 1 102 ? -10.494 4.020 0.384 1.00 88.81 102 ALA A N 1
ATOM 813 C CA . ALA A 1 102 ? -9.777 3.781 -0.865 1.00 88.81 102 ALA A CA 1
ATOM 814 C C . ALA A 1 102 ? -9.059 2.420 -0.861 1.00 88.81 102 ALA A C 1
ATOM 816 O O . ALA A 1 102 ? -9.096 1.712 -1.868 1.00 88.81 102 ALA A O 1
ATOM 817 N N . VAL A 1 103 ? -8.421 2.043 0.253 1.00 88.81 103 VAL A N 1
ATOM 818 C CA . VAL A 1 103 ? -7.755 0.739 0.418 1.00 88.81 103 VAL A CA 1
ATOM 819 C C . VAL A 1 103 ? -8.768 -0.404 0.359 1.00 88.81 103 VAL A C 1
ATOM 821 O O . VAL A 1 103 ? -8.530 -1.371 -0.365 1.00 88.81 103 VAL A O 1
ATOM 824 N N . HIS A 1 104 ? -9.918 -0.282 1.031 1.00 92.50 104 HIS A N 1
ATOM 825 C CA . HIS A 1 104 ? -10.995 -1.271 0.926 1.00 92.50 104 HIS A CA 1
ATOM 826 C C . HIS A 1 104 ? -11.518 -1.375 -0.519 1.00 92.50 104 HIS A C 1
ATOM 828 O O . HIS A 1 104 ? -11.607 -2.471 -1.068 1.00 92.50 104 HIS A O 1
ATOM 834 N N . GLY A 1 105 ? -11.744 -0.250 -1.204 1.00 91.75 105 GLY A N 1
ATOM 835 C CA . GLY A 1 105 ? -12.135 -0.250 -2.617 1.00 91.75 105 GLY A CA 1
ATOM 836 C C . GLY A 1 105 ? -11.135 -0.982 -3.522 1.00 91.75 105 GLY A C 1
ATOM 837 O O . GLY A 1 105 ? -11.531 -1.736 -4.410 1.00 91.75 105 GLY A O 1
ATOM 838 N N . THR A 1 106 ? -9.832 -0.833 -3.266 1.00 88.12 106 THR A N 1
ATOM 839 C CA . THR A 1 106 ? -8.791 -1.613 -3.956 1.00 88.12 106 THR A CA 1
ATOM 840 C C . THR A 1 106 ? -8.866 -3.101 -3.629 1.00 88.12 106 THR A C 1
ATOM 842 O O . THR A 1 106 ? -8.638 -3.918 -4.524 1.00 88.12 106 THR A O 1
ATOM 845 N N . ALA A 1 107 ? -9.210 -3.463 -2.390 1.00 90.50 107 ALA A N 1
ATOM 846 C CA . ALA A 1 107 ? -9.405 -4.853 -1.995 1.00 90.50 107 ALA A CA 1
ATOM 847 C C . ALA A 1 107 ? -10.463 -5.523 -2.878 1.00 90.50 107 ALA A C 1
ATOM 849 O O . ALA A 1 107 ? -10.176 -6.529 -3.524 1.00 90.50 107 ALA A O 1
ATOM 850 N N . LEU A 1 108 ? -11.630 -4.881 -2.987 1.00 91.88 108 LEU A N 1
ATOM 851 C CA . LEU A 1 108 ? -12.755 -5.348 -3.795 1.00 91.88 108 LEU A CA 1
ATOM 852 C C . LEU A 1 108 ? -12.401 -5.382 -5.288 1.00 91.88 108 LEU A C 1
ATOM 854 O O . LEU A 1 108 ? -12.658 -6.371 -5.971 1.00 91.88 108 LEU A O 1
ATOM 858 N N . LYS A 1 109 ? -11.750 -4.327 -5.805 1.00 89.12 109 LYS A N 1
ATOM 859 C CA . LYS A 1 109 ? -11.358 -4.225 -7.224 1.00 89.12 109 LYS A CA 1
ATOM 860 C C . LYS A 1 109 ? -10.494 -5.404 -7.684 1.00 89.12 109 LYS A C 1
ATOM 862 O O . LYS A 1 109 ? -10.615 -5.836 -8.828 1.00 89.12 109 LYS A O 1
ATOM 867 N N . TYR A 1 110 ? -9.603 -5.894 -6.824 1.00 87.38 110 TYR A N 1
ATOM 868 C CA . TYR A 1 110 ? -8.645 -6.949 -7.168 1.00 87.38 110 TYR A CA 1
ATOM 869 C C . TYR A 1 110 ? -8.948 -8.306 -6.516 1.00 87.38 110 TYR A C 1
ATOM 871 O O . TYR A 1 110 ? -8.083 -9.195 -6.559 1.00 87.38 110 TYR A O 1
ATOM 879 N N . ALA A 1 111 ? -10.149 -8.463 -5.946 1.00 89.50 111 ALA A N 1
ATOM 880 C CA . ALA A 1 111 ? -10.598 -9.647 -5.213 1.00 89.50 111 ALA A CA 1
ATOM 881 C C . ALA A 1 111 ? -9.616 -10.075 -4.102 1.00 89.50 111 ALA A C 1
ATOM 883 O O . ALA A 1 111 ? -9.350 -11.261 -3.902 1.00 89.50 111 ALA A O 1
ATOM 884 N N . LEU A 1 112 ? -8.996 -9.098 -3.434 1.00 87.31 112 LEU A N 1
ATOM 885 C CA . LEU A 1 112 ? -8.103 -9.327 -2.295 1.00 87.31 112 LEU A CA 1
ATOM 886 C C . LEU A 1 112 ? -8.897 -9.547 -1.006 1.00 87.31 112 LEU A C 1
ATOM 888 O O . LEU A 1 112 ? -8.389 -10.172 -0.091 1.00 87.31 112 LEU A O 1
ATOM 892 N N . ASP A 1 113 ? -10.149 -9.101 -0.945 1.00 87.94 113 ASP A N 1
ATOM 893 C CA . ASP A 1 113 ? -11.091 -9.349 0.154 1.00 87.94 113 ASP A CA 1
ATOM 894 C C . ASP A 1 113 ? -11.417 -10.840 0.368 1.00 87.94 113 ASP A C 1
ATOM 896 O O . ASP A 1 113 ? -11.989 -11.202 1.391 1.00 87.94 113 ASP A O 1
ATOM 900 N N . GLN A 1 114 ? -11.032 -11.713 -0.565 1.00 88.00 114 GLN A N 1
ATOM 901 C CA . GLN A 1 114 ? -11.148 -13.169 -0.442 1.00 88.00 114 GLN A CA 1
ATOM 902 C C . GLN A 1 114 ? -9.942 -13.810 0.267 1.00 88.00 114 GLN A C 1
ATOM 904 O O . GLN A 1 114 ? -9.991 -14.981 0.640 1.00 88.00 114 GLN A O 1
ATOM 909 N N . ASP A 1 115 ? -8.848 -13.066 0.446 1.00 87.62 115 ASP A N 1
ATOM 910 C CA . ASP A 1 115 ? -7.665 -13.530 1.164 1.00 87.62 115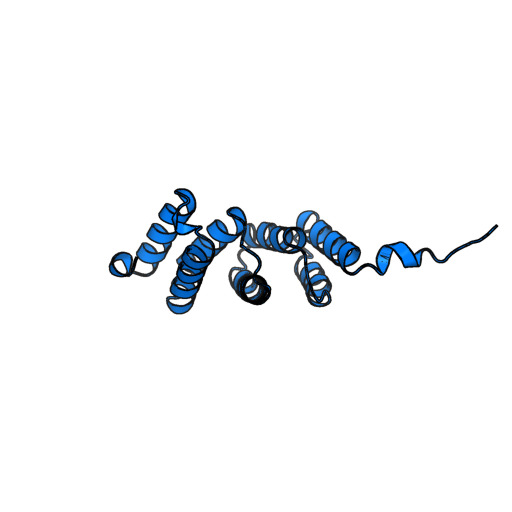 ASP A CA 1
ATOM 911 C C . ASP A 1 115 ? -7.861 -13.343 2.688 1.00 87.62 115 ASP A C 1
ATOM 913 O O . ASP A 1 115 ? -8.130 -12.227 3.144 1.00 87.62 115 ASP A O 1
ATOM 917 N N . PRO A 1 116 ? -7.710 -14.394 3.518 1.00 89.88 116 PRO A N 1
ATOM 918 C CA . PRO A 1 116 ? -7.936 -14.290 4.964 1.00 89.88 116 PRO A CA 1
ATOM 919 C C . PRO A 1 116 ? -7.017 -13.289 5.682 1.00 89.88 116 PRO A C 1
ATOM 921 O O . PRO A 1 116 ? -7.402 -12.704 6.702 1.00 89.88 116 PRO A O 1
ATOM 924 N N . HIS A 1 117 ? -5.800 -13.069 5.171 1.00 86.50 117 HIS A N 1
ATOM 925 C CA . HIS A 1 117 ? -4.881 -12.080 5.732 1.00 86.50 117 HIS A CA 1
ATOM 926 C C . HIS A 1 117 ? -5.348 -10.663 5.402 1.00 86.50 117 HIS A C 1
ATOM 928 O O . HIS A 1 117 ? -5.340 -9.797 6.279 1.00 86.50 117 HIS A O 1
ATOM 934 N N . ALA A 1 118 ? -5.813 -10.439 4.173 1.00 88.25 118 ALA A N 1
ATOM 935 C CA . ALA A 1 118 ? -6.431 -9.181 3.772 1.00 88.25 118 ALA A CA 1
ATOM 936 C C . ALA A 1 118 ? -7.700 -8.878 4.585 1.00 88.25 118 ALA A C 1
ATOM 938 O O . ALA A 1 118 ? -7.840 -7.761 5.078 1.00 88.25 118 ALA A O 1
ATOM 939 N N . GLN A 1 119 ? -8.575 -9.866 4.801 1.00 91.81 119 GLN A N 1
ATOM 940 C CA . GLN A 1 119 ? -9.776 -9.718 5.638 1.00 91.81 119 GLN A CA 1
ATOM 941 C C . GLN A 1 119 ? -9.427 -9.317 7.072 1.00 91.81 119 GLN A C 1
ATOM 943 O O . GLN A 1 119 ? -9.952 -8.334 7.593 1.00 91.81 119 GLN A O 1
ATOM 948 N N . SER A 1 120 ? -8.487 -10.035 7.694 1.00 92.50 120 SER A N 1
ATOM 949 C CA . SER A 1 120 ? -8.007 -9.722 9.046 1.00 92.50 120 SER A CA 1
ATOM 950 C C . SER A 1 120 ? -7.427 -8.307 9.122 1.00 92.50 120 SER A C 1
ATOM 952 O O . SER A 1 120 ? -7.660 -7.572 10.082 1.00 92.50 120 SER A O 1
ATOM 954 N N . GLY A 1 121 ? -6.701 -7.905 8.079 1.00 91.06 121 GLY A N 1
ATOM 955 C CA . GLY A 1 121 ? -6.179 -6.557 7.942 1.00 91.06 121 GLY A CA 1
ATOM 956 C C . GLY A 1 121 ? -7.280 -5.496 7.859 1.00 91.06 121 GLY A C 1
ATOM 957 O O . GLY A 1 121 ? -7.213 -4.499 8.576 1.00 91.06 121 GLY A O 1
ATOM 958 N N . LEU A 1 122 ? -8.300 -5.705 7.023 1.00 93.06 122 LEU A N 1
ATOM 959 C CA . LEU A 1 122 ? -9.428 -4.782 6.881 1.00 93.06 122 LEU A CA 1
ATOM 960 C C . LEU A 1 122 ? -10.214 -4.652 8.193 1.00 93.06 122 LEU A C 1
ATOM 962 O O . LEU A 1 122 ? -10.536 -3.537 8.591 1.00 93.06 122 LEU A O 1
ATOM 966 N N . ILE A 1 123 ? -10.432 -5.747 8.927 1.00 94.44 123 ILE A N 1
ATOM 967 C CA . ILE A 1 123 ? -11.036 -5.690 10.269 1.00 94.44 123 ILE A CA 1
ATOM 968 C C . ILE A 1 123 ? -10.225 -4.767 11.183 1.00 94.44 123 ILE A C 1
ATOM 970 O O . ILE A 1 123 ? -10.791 -3.870 11.807 1.00 94.44 123 ILE A O 1
ATOM 974 N N . ASN A 1 124 ? -8.901 -4.943 11.232 1.00 92.31 124 ASN A N 1
ATOM 975 C CA . ASN A 1 124 ? -8.036 -4.095 12.051 1.00 92.31 124 ASN A CA 1
ATOM 976 C C . ASN A 1 124 ? -8.101 -2.623 11.620 1.00 92.31 124 ASN A C 1
ATOM 978 O O . ASN A 1 124 ? -8.219 -1.735 12.454 1.00 92.31 124 ASN A O 1
ATOM 982 N N . LEU A 1 125 ? -8.071 -2.361 10.314 1.00 91.75 125 LEU A N 1
ATOM 983 C CA . LEU A 1 125 ? -8.204 -1.019 9.754 1.00 91.75 125 LEU A CA 1
ATOM 984 C C . LEU A 1 125 ? -9.495 -0.332 10.219 1.00 91.75 125 LEU A C 1
ATOM 986 O O . LEU A 1 125 ? -9.457 0.792 10.714 1.00 91.75 125 LEU A O 1
ATOM 990 N N . TYR A 1 126 ? -10.636 -1.008 10.097 1.00 93.31 126 TYR A N 1
ATOM 991 C CA . TYR A 1 126 ? -11.924 -0.456 10.509 1.00 93.31 126 TYR A CA 1
ATOM 992 C C . TYR A 1 126 ? -12.087 -0.359 12.031 1.00 93.31 126 TYR A C 1
ATOM 994 O O . TYR A 1 126 ? -12.780 0.548 12.502 1.00 93.31 126 TYR A O 1
ATOM 1002 N N . ALA A 1 127 ? -11.425 -1.229 12.801 1.00 93.25 127 ALA A N 1
ATOM 1003 C CA . ALA A 1 127 ? -11.333 -1.118 14.255 1.00 93.25 127 ALA A CA 1
ATOM 1004 C C . ALA A 1 127 ? -10.600 0.161 14.678 1.00 93.25 127 ALA A C 1
ATOM 1006 O O . ALA A 1 127 ? -11.157 0.942 15.449 1.00 93.25 127 ALA A O 1
ATOM 1007 N N . GLU A 1 128 ? -9.417 0.423 14.114 1.00 91.50 128 GLU A N 1
ATOM 1008 C CA . GLU A 1 128 ? -8.635 1.639 14.394 1.00 91.50 128 GLU A CA 1
ATOM 1009 C C . GLU A 1 128 ? -9.374 2.916 13.951 1.00 91.50 128 GLU A C 1
ATOM 1011 O O . GLU A 1 128 ? -9.308 3.949 14.612 1.00 91.50 128 GLU A O 1
ATOM 1016 N N . MET A 1 129 ? -10.168 2.847 12.875 1.00 90.56 129 MET A N 1
ATOM 1017 C CA . MET A 1 129 ? -11.032 3.954 12.431 1.00 90.56 129 MET A CA 1
ATOM 1018 C C . MET A 1 129 ? -12.316 4.129 13.258 1.00 90.56 129 MET A C 1
ATOM 1020 O O . MET A 1 129 ? -13.124 5.016 12.952 1.00 90.56 129 MET A O 1
ATOM 1024 N N . GLY A 1 130 ? -12.566 3.270 14.252 1.00 90.06 130 GLY A N 1
ATOM 1025 C CA . GLY A 1 130 ? -13.800 3.268 15.043 1.00 90.06 130 GLY A CA 1
ATOM 1026 C C . GLY A 1 130 ? -15.062 3.059 14.199 1.00 90.06 130 GLY A C 1
ATOM 1027 O O . GLY A 1 130 ? -16.132 3.549 14.550 1.00 90.06 130 GLY A O 1
ATOM 1028 N N . SER A 1 131 ? -14.927 2.391 13.051 1.00 90.94 131 SER A N 1
ATOM 1029 C CA . SER A 1 131 ? -15.943 2.325 11.995 1.00 90.94 131 SER A CA 1
ATOM 1030 C C . SER A 1 131 ? -16.245 0.878 11.579 1.00 90.94 131 SER A C 1
ATOM 1032 O O . SER A 1 131 ? -16.650 0.633 10.456 1.00 90.94 131 SER A O 1
ATOM 1034 N N . LEU A 1 132 ? -16.092 -0.104 12.479 1.00 90.12 132 LEU A N 1
ATOM 1035 C CA . LEU A 1 132 ? -16.326 -1.542 12.212 1.00 90.12 132 LEU A CA 1
ATOM 1036 C C . LEU A 1 132 ? -17.689 -1.896 11.596 1.00 90.12 132 LEU A C 1
ATOM 1038 O O . LEU A 1 132 ? -17.838 -2.980 11.049 1.00 90.12 132 LEU A O 1
ATOM 1042 N N . ARG A 1 133 ? -18.684 -1.011 11.704 1.00 88.50 133 ARG A N 1
ATOM 1043 C CA . ARG A 1 133 ? -20.008 -1.190 11.087 1.00 88.50 133 ARG A CA 1
ATOM 1044 C C . ARG A 1 133 ? -20.015 -0.928 9.578 1.00 88.50 133 ARG A C 1
ATOM 1046 O O . ARG A 1 133 ? -20.991 -1.281 8.930 1.00 88.50 133 ARG A O 1
ATOM 1053 N N . ASP A 1 134 ? -18.957 -0.307 9.066 1.00 82.94 134 ASP A N 1
ATOM 1054 C CA . ASP A 1 134 ? -18.787 0.099 7.670 1.00 82.94 134 ASP A CA 1
ATOM 1055 C C . ASP A 1 134 ? -17.886 -0.878 6.880 1.00 82.94 134 ASP A C 1
ATOM 1057 O O . ASP A 1 134 ? -17.513 -0.581 5.740 1.00 82.94 134 ASP A O 1
ATOM 1061 N N . LEU A 1 135 ? -17.487 -1.994 7.506 1.00 82.19 135 LEU A N 1
ATOM 1062 C CA . LEU A 1 135 ? -16.768 -3.111 6.887 1.00 82.19 135 LEU A CA 1
ATOM 1063 C C . LEU A 1 135 ? -17.756 -4.048 6.182 1.00 82.19 135 LEU A C 1
ATOM 1065 O O . LEU A 1 135 ? -17.468 -4.397 5.018 1.00 82.19 135 LEU A O 1
#

pLDDT: mean 77.93, std 12.85, range [32.66, 94.44]

Sequence (135 aa):
MYKGPINGFLNGPDLVSKFAASMALKHPQNIDYSVQLLDQCENPSVFDLNSLIRVYSKSSTTEKIFDFYKRSVKSNHKPDNYLFTFLIKSTAQLVDKNFGLAVHGTALKYALDQDPHAQSGLINLYAEMGSLRDL

InterPro domains:
  IPR011990 Tetratricopeptide-like helical domain superfamily [G3DSA:1.25.40.10] (10-134)
  IPR046960 Pentatricopeptide repeat-containing protein At4g14850-like, plant [PTHR47926] (24-134)